Protein AF-A0A1W9XGP0-F1 (afdb_monomer_lite)

Foldseek 3Di:
DFQWKFQFDLVCVVVCQLVVLDDPPDDSVLRTQCNPQPDPPHDHPPCRVVVSCCQFQVAQVSLLVLNTDPDGDDDPPNSVVRSLNCQSPDPDPGPDDNRSRPIDTDDPDDDDQFLVRAAADEEAPVCVVPPVVVCCQCPGNVHHYHYDHDDPDDPVVCVVVSSVRVVVVCVVVVND

Secondary structure (DSSP, 8-state):
-EEEEESS-HHHHHTTTTTTTS-TT--GGGG-SSS-TTSTT---TTTHHHHHHHHHTSSHHHHHTT---S-----TT-HHHHHHHHHHH--S--SS-GGGG--EEEESS----STTT--EEEEEGGGGG-HHHHIIIIIIS--EEEEE---SS-GGGGHHHHHHHHHHHH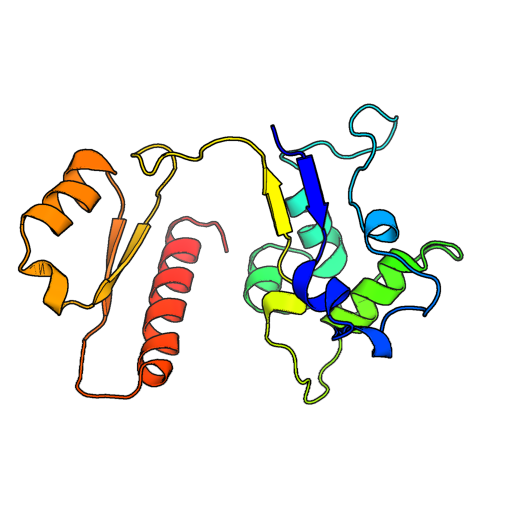HHTT--

Sequence (176 aa):
MVKRLYPFDSGAFATNLYSEYMHKNFNLDNFLVNPNPNAPGQIPFPETPAHIISSFFDNNRNYYDDNIRESVGFGSLDFEAQSYYELIKSKRQSIFDDRRSAIEIQTDEIIPLSSDTVCAVVLPQAFMDDEKIKATIVGNWNAKLLTYPSYRSEPAFFIPFIMDNVRNFLQDEGLI

Structure (mmCIF, N/CA/C/O backbone):
data_AF-A0A1W9XGP0-F1
#
_entry.id   AF-A0A1W9XGP0-F1
#
loop_
_atom_site.group_PDB
_atom_site.id
_atom_site.type_symbol
_atom_site.label_atom_id
_atom_site.label_alt_id
_atom_site.label_comp_id
_atom_site.label_asym_id
_atom_site.label_entity_id
_atom_site.label_seq_id
_atom_site.pdbx_PDB_ins_code
_atom_site.Cartn_x
_atom_site.Cartn_y
_atom_site.Cartn_z
_atom_site.occupancy
_atom_site.B_iso_or_equiv
_atom_site.auth_seq_id
_atom_site.auth_comp_id
_atom_site.auth_asym_id
_atom_site.auth_atom_id
_atom_site.pdbx_PDB_model_num
ATOM 1 N N . MET A 1 1 ? -1.915 17.367 -4.415 1.00 70.88 1 MET A N 1
ATOM 2 C CA . MET A 1 1 ? -2.011 16.470 -5.579 1.00 70.88 1 MET A CA 1
ATOM 3 C C . MET A 1 1 ? -1.053 15.303 -5.344 1.00 70.88 1 MET A C 1
ATOM 5 O O . MET A 1 1 ? -0.128 15.455 -4.547 1.00 70.88 1 MET A O 1
ATOM 9 N N . VAL A 1 2 ? -1.214 14.139 -5.984 1.00 81.88 2 VAL A N 1
ATOM 10 C CA . VAL A 1 2 ? -0.130 13.131 -5.968 1.00 81.88 2 VAL A CA 1
ATOM 11 C C . VAL A 1 2 ? 1.105 13.747 -6.629 1.00 81.88 2 VAL A C 1
ATOM 13 O O . VAL A 1 2 ? 0.996 14.345 -7.699 1.00 81.88 2 VAL A O 1
ATOM 16 N N . LYS A 1 3 ? 2.259 13.669 -5.961 1.00 87.12 3 LYS A N 1
ATOM 17 C CA . LYS A 1 3 ? 3.531 14.231 -6.441 1.00 87.12 3 LYS A CA 1
ATOM 18 C C . LYS A 1 3 ? 4.427 13.178 -7.053 1.00 87.12 3 LYS A C 1
ATOM 20 O O . LYS A 1 3 ? 5.040 13.446 -8.079 1.00 87.12 3 LYS A O 1
ATOM 25 N N . ARG A 1 4 ? 4.545 12.028 -6.389 1.00 91.69 4 ARG A N 1
ATOM 26 C CA . ARG A 1 4 ? 5.411 10.925 -6.809 1.00 91.69 4 ARG A CA 1
ATOM 27 C C . ARG A 1 4 ? 4.756 9.597 -6.481 1.00 91.69 4 ARG A C 1
ATOM 29 O O . ARG A 1 4 ? 4.035 9.496 -5.488 1.00 91.69 4 ARG A O 1
ATOM 36 N N . LEU A 1 5 ? 5.034 8.609 -7.316 1.00 94.88 5 LEU A N 1
ATOM 37 C CA . LEU A 1 5 ? 4.611 7.234 -7.127 1.00 94.88 5 LEU A CA 1
ATOM 38 C C . LEU A 1 5 ? 5.804 6.323 -7.407 1.00 94.88 5 LEU A C 1
ATOM 40 O O . LEU A 1 5 ? 6.437 6.456 -8.455 1.00 94.88 5 LEU A O 1
ATOM 44 N N . TYR A 1 6 ? 6.094 5.413 -6.484 1.00 96.12 6 TYR A N 1
ATOM 45 C CA . TYR A 1 6 ? 7.145 4.408 -6.629 1.00 96.12 6 TYR A CA 1
ATOM 46 C C . TYR A 1 6 ? 6.556 3.007 -6.454 1.00 96.12 6 TYR A C 1
ATOM 48 O O . TYR A 1 6 ? 5.595 2.841 -5.702 1.00 96.12 6 TYR A O 1
ATOM 56 N N . PRO A 1 7 ? 7.112 1.980 -7.114 1.00 95.62 7 PRO A N 1
ATOM 57 C CA . PRO A 1 7 ? 6.607 0.616 -6.989 1.00 95.62 7 PRO A CA 1
ATOM 58 C C . PRO A 1 7 ? 7.098 -0.099 -5.709 1.00 95.62 7 PRO A C 1
ATOM 60 O O . PRO A 1 7 ? 6.813 -1.279 -5.524 1.00 95.62 7 PRO A O 1
ATOM 63 N N . PHE A 1 8 ? 7.847 0.598 -4.847 1.00 95.50 8 PHE A N 1
ATOM 64 C CA . PHE A 1 8 ? 8.439 0.105 -3.598 1.00 95.50 8 PHE A CA 1
ATOM 65 C C . PHE A 1 8 ? 8.673 1.259 -2.600 1.00 95.50 8 PHE A C 1
ATOM 67 O O . PHE A 1 8 ? 8.602 2.429 -2.986 1.00 95.50 8 PHE A O 1
ATOM 74 N N . ASP A 1 9 ? 9.052 0.931 -1.356 1.00 94.50 9 ASP A N 1
ATOM 75 C CA . ASP A 1 9 ? 9.527 1.884 -0.333 1.00 94.50 9 ASP A CA 1
ATOM 76 C C . ASP A 1 9 ? 10.801 2.624 -0.793 1.00 94.50 9 ASP A C 1
ATOM 78 O O . ASP A 1 9 ? 11.919 2.091 -0.806 1.00 94.50 9 ASP A O 1
ATOM 82 N N . SER A 1 10 ? 10.635 3.890 -1.169 1.00 94.94 10 SER A N 1
ATOM 83 C CA . SER A 1 10 ? 11.705 4.756 -1.660 1.00 94.94 10 SER A CA 1
ATOM 84 C C . SER A 1 10 ? 12.767 5.061 -0.595 1.00 94.94 10 SER A C 1
ATOM 86 O O . SER A 1 10 ? 13.931 5.303 -0.934 1.00 94.94 10 SER A O 1
ATOM 88 N N . GLY A 1 11 ? 12.419 4.993 0.694 1.00 93.62 11 GLY A N 1
ATOM 89 C CA . GLY A 1 11 ? 13.356 5.155 1.805 1.00 93.62 11 GLY A CA 1
ATOM 90 C C . GLY A 1 11 ? 14.327 3.979 1.916 1.00 93.62 11 GLY A C 1
ATOM 91 O O . GLY A 1 11 ? 15.531 4.168 2.121 1.00 93.62 11 GLY A O 1
ATOM 92 N N . ALA A 1 12 ? 13.839 2.758 1.706 1.00 92.62 12 ALA A N 1
ATOM 93 C CA . ALA A 1 12 ? 14.686 1.569 1.668 1.00 92.62 12 ALA A CA 1
ATOM 94 C C . ALA A 1 12 ? 15.661 1.592 0.474 1.00 92.62 12 ALA A C 1
ATOM 96 O O . ALA A 1 12 ? 16.836 1.238 0.618 1.00 92.62 12 ALA A O 1
ATOM 97 N N . PHE A 1 13 ? 15.229 2.110 -0.680 1.00 93.94 13 PHE A N 1
ATOM 98 C CA . PHE A 1 13 ? 16.135 2.378 -1.800 1.00 93.94 13 PHE A CA 1
ATOM 99 C C . PHE A 1 13 ? 17.210 3.412 -1.431 1.00 93.94 13 PHE A C 1
ATOM 101 O O . PHE A 1 13 ? 18.399 3.161 -1.630 1.00 93.94 13 PHE A O 1
ATOM 108 N N . ALA A 1 14 ? 16.821 4.548 -0.839 1.00 92.56 14 ALA A N 1
ATOM 109 C CA . ALA A 1 14 ? 17.744 5.626 -0.466 1.00 92.56 14 ALA A CA 1
ATOM 110 C C . ALA A 1 14 ? 18.809 5.198 0.565 1.00 92.56 14 ALA A C 1
ATOM 112 O O . ALA A 1 14 ? 19.897 5.769 0.612 1.00 92.56 14 ALA A O 1
ATOM 113 N N . THR A 1 15 ? 18.515 4.175 1.370 1.00 91.75 15 THR A N 1
ATOM 114 C CA . THR A 1 15 ? 19.445 3.569 2.341 1.00 91.75 15 THR A CA 1
ATOM 115 C C . THR A 1 15 ? 20.238 2.387 1.771 1.00 91.75 15 THR A C 1
ATOM 117 O O . THR A 1 15 ? 20.967 1.719 2.503 1.00 91.75 15 THR A O 1
ATOM 120 N N . ASN A 1 16 ? 20.150 2.155 0.455 1.00 91.06 16 ASN A N 1
ATOM 121 C CA . ASN A 1 16 ? 20.874 1.124 -0.291 1.00 91.06 16 ASN A CA 1
ATOM 122 C C . ASN A 1 16 ? 20.480 -0.330 0.062 1.00 91.06 16 ASN A C 1
ATOM 124 O O . ASN A 1 16 ? 21.212 -1.266 -0.280 1.00 91.06 16 ASN A O 1
ATOM 128 N N . LEU A 1 17 ? 19.319 -0.543 0.702 1.00 91.19 17 LEU A N 1
ATOM 129 C CA . LEU A 1 17 ? 18.832 -1.876 1.097 1.00 91.19 17 LEU A CA 1
ATOM 130 C C . LEU A 1 17 ? 18.491 -2.774 -0.103 1.00 91.19 17 LEU A C 1
ATOM 132 O O . LEU A 1 17 ? 18.538 -3.996 0.016 1.00 91.19 17 LEU A O 1
ATOM 136 N N . TYR A 1 18 ? 18.191 -2.186 -1.264 1.00 92.69 18 TYR A N 1
ATOM 137 C CA . TYR A 1 18 ? 17.839 -2.912 -2.493 1.00 92.69 18 TYR A CA 1
ATOM 138 C C . TYR A 1 18 ? 19.002 -3.072 -3.481 1.00 92.69 18 TYR A C 1
ATOM 140 O O . TYR A 1 18 ? 18.804 -3.524 -4.606 1.00 92.69 18 TYR A O 1
ATOM 148 N N . SER A 1 19 ? 20.226 -2.725 -3.078 1.00 91.62 19 SER A N 1
ATOM 149 C CA . SER A 1 19 ? 21.399 -2.670 -3.966 1.00 91.62 19 SER A CA 1
ATOM 150 C C . SER A 1 19 ? 21.764 -3.981 -4.662 1.00 91.62 19 SER A C 1
ATOM 152 O O . SER A 1 19 ? 22.369 -3.945 -5.728 1.00 91.62 19 SER A O 1
ATOM 154 N N . GLU A 1 20 ? 21.378 -5.133 -4.111 1.00 92.00 20 GLU A N 1
ATOM 155 C CA . GLU A 1 20 ? 21.593 -6.430 -4.769 1.00 92.00 20 GLU A CA 1
ATOM 156 C C . GLU A 1 20 ? 20.738 -6.621 -6.033 1.00 92.00 20 GLU A C 1
ATOM 158 O O . GLU A 1 20 ? 21.113 -7.401 -6.906 1.00 92.00 20 GLU A O 1
ATOM 163 N N . TYR A 1 21 ? 19.609 -5.915 -6.139 1.00 93.12 21 TYR A N 1
ATOM 164 C CA . TYR A 1 21 ? 18.634 -6.053 -7.232 1.00 93.12 21 TYR A CA 1
ATOM 165 C C . TYR A 1 21 ? 18.653 -4.859 -8.192 1.00 93.12 21 TYR A C 1
ATOM 167 O O . TYR A 1 21 ? 18.098 -4.917 -9.290 1.00 93.12 21 TYR A O 1
ATOM 175 N N . MET A 1 22 ? 19.310 -3.773 -7.788 1.00 92.44 22 MET A N 1
ATOM 176 C CA . MET A 1 22 ? 19.335 -2.506 -8.507 1.00 92.44 22 MET A CA 1
ATOM 177 C C . MET A 1 22 ? 20.714 -2.273 -9.115 1.00 92.44 22 MET A C 1
ATOM 179 O O . MET A 1 22 ? 21.742 -2.418 -8.454 1.00 92.44 22 MET A O 1
ATOM 183 N N . HIS A 1 23 ? 20.761 -1.861 -10.381 1.00 91.81 23 HIS A N 1
ATOM 184 C CA . HIS A 1 23 ? 22.027 -1.467 -10.982 1.00 91.81 23 HIS A CA 1
ATOM 185 C C . HIS A 1 23 ? 22.584 -0.219 -10.276 1.00 91.81 23 HIS A C 1
ATOM 187 O O . HIS A 1 23 ? 21.871 0.753 -10.055 1.00 91.81 23 HIS A O 1
ATOM 193 N N . LYS A 1 24 ? 23.890 -0.200 -9.992 1.00 90.69 24 LYS A N 1
ATOM 194 C CA . LYS A 1 24 ? 24.578 0.884 -9.256 1.00 90.69 24 LYS A CA 1
ATOM 195 C C . LYS A 1 24 ? 24.453 2.294 -9.859 1.00 90.69 24 LYS A C 1
ATOM 197 O O . LYS A 1 24 ? 24.776 3.268 -9.193 1.00 90.69 24 LYS A O 1
ATOM 202 N N . ASN A 1 25 ? 24.073 2.390 -11.135 1.00 92.94 25 ASN A N 1
ATOM 203 C CA . ASN A 1 25 ? 23.875 3.670 -11.823 1.00 92.94 25 ASN A CA 1
ATOM 204 C C . ASN A 1 25 ? 22.422 4.159 -11.751 1.00 92.94 25 ASN A C 1
ATOM 206 O O . ASN A 1 25 ? 22.149 5.261 -12.223 1.00 92.94 25 ASN A O 1
ATOM 210 N N . PHE A 1 26 ? 21.501 3.354 -11.218 1.00 95.12 26 PHE A N 1
ATOM 211 C CA . PHE A 1 26 ? 20.142 3.810 -10.986 1.00 95.12 26 PHE A CA 1
ATOM 212 C C . PHE A 1 26 ? 20.103 4.787 -9.819 1.00 95.12 26 PHE A C 1
ATOM 214 O O . PHE A 1 26 ? 20.787 4.629 -8.809 1.00 95.12 26 PHE A O 1
ATOM 221 N N . ASN A 1 27 ? 19.263 5.794 -9.976 1.00 95.25 27 ASN A N 1
ATOM 222 C CA . ASN A 1 27 ? 18.808 6.672 -8.919 1.00 95.25 27 ASN A CA 1
ATOM 223 C C . ASN A 1 27 ? 17.300 6.464 -8.717 1.00 95.25 27 ASN A C 1
ATOM 225 O O . ASN A 1 27 ? 16.655 5.717 -9.449 1.00 95.25 27 ASN A O 1
ATOM 229 N N . LEU A 1 28 ? 16.738 7.111 -7.700 1.00 93.94 28 LEU A N 1
ATOM 230 C CA . LEU A 1 28 ? 15.334 6.924 -7.351 1.00 93.94 28 LEU A CA 1
ATOM 231 C C . LEU A 1 28 ? 14.382 7.386 -8.472 1.00 93.94 28 LEU A C 1
ATOM 233 O O . LEU A 1 28 ? 13.373 6.730 -8.712 1.00 93.94 28 LEU A O 1
ATOM 237 N N . ASP A 1 29 ? 14.727 8.453 -9.202 1.00 94.31 29 ASP A N 1
ATOM 238 C CA . ASP A 1 29 ? 13.890 8.989 -10.283 1.00 94.31 29 ASP A CA 1
ATOM 239 C C . ASP A 1 29 ? 13.766 8.014 -11.464 1.00 94.31 29 ASP A C 1
ATOM 241 O O . ASP A 1 29 ? 12.781 8.077 -12.199 1.00 94.31 29 ASP A O 1
ATOM 245 N N . ASN A 1 30 ? 14.703 7.067 -11.622 1.00 94.19 30 ASN A N 1
ATOM 246 C CA . ASN A 1 30 ? 14.566 5.977 -12.594 1.00 94.19 30 ASN A CA 1
ATOM 247 C C . ASN A 1 30 ? 13.321 5.111 -12.327 1.00 94.19 30 ASN A C 1
ATOM 249 O O . ASN A 1 30 ? 12.751 4.558 -13.260 1.00 94.19 30 ASN A O 1
ATOM 253 N N . PHE A 1 31 ? 12.873 5.024 -11.073 1.00 94.81 31 PHE A N 1
ATOM 254 C CA . PHE A 1 31 ? 11.706 4.237 -10.665 1.00 94.81 31 PHE A CA 1
ATOM 255 C C . PHE A 1 31 ? 10.444 5.078 -10.469 1.00 94.81 31 PHE A C 1
ATOM 257 O O . PHE A 1 31 ? 9.427 4.555 -10.009 1.00 94.81 31 PHE A O 1
ATOM 264 N N . LEU A 1 32 ? 10.490 6.374 -10.794 1.00 93.69 32 LEU A N 1
ATOM 265 C CA . LEU A 1 32 ? 9.319 7.232 -10.717 1.00 93.69 32 LEU A CA 1
ATOM 266 C C . LEU A 1 32 ? 8.287 6.765 -11.746 1.00 93.69 32 LEU A C 1
ATOM 268 O O . LEU A 1 32 ? 8.512 6.826 -12.956 1.00 93.69 32 LEU A O 1
ATOM 272 N N . VAL A 1 33 ? 7.138 6.309 -11.263 1.00 91.19 33 VAL A N 1
ATOM 273 C CA . VAL A 1 33 ? 6.068 5.828 -12.130 1.00 91.19 33 VAL A CA 1
ATOM 274 C C . VAL A 1 33 ? 5.257 7.014 -12.625 1.00 91.19 33 VAL A C 1
ATOM 276 O O . VAL A 1 33 ? 4.815 7.856 -11.844 1.00 91.19 33 VAL A O 1
ATOM 279 N N . ASN A 1 34 ? 5.035 7.048 -13.938 1.00 84.50 34 ASN A N 1
ATOM 280 C CA . ASN A 1 34 ? 4.305 8.108 -14.622 1.00 84.50 34 ASN A CA 1
ATOM 281 C C . ASN A 1 34 ? 4.834 9.530 -14.297 1.00 84.50 34 ASN A C 1
ATOM 283 O O . ASN A 1 34 ? 4.095 10.383 -13.798 1.00 84.50 34 ASN A O 1
ATOM 287 N N . PRO A 1 35 ? 6.117 9.825 -14.593 1.00 79.88 35 PRO A N 1
ATOM 288 C CA . PRO A 1 35 ? 6.735 11.117 -14.280 1.00 79.88 35 PRO A CA 1
ATOM 289 C C . PRO A 1 35 ? 6.132 12.282 -15.084 1.00 79.88 35 PRO A C 1
ATOM 291 O O . PRO A 1 35 ? 6.323 13.447 -14.738 1.00 79.88 35 PRO A O 1
ATOM 294 N N . ASN A 1 36 ? 5.407 11.979 -16.166 1.00 80.50 36 ASN A N 1
ATOM 295 C CA . ASN A 1 36 ? 4.681 12.950 -16.972 1.00 80.50 36 ASN A CA 1
ATOM 296 C C . ASN A 1 36 ? 3.259 12.432 -17.260 1.00 80.50 36 ASN A C 1
ATOM 298 O O . ASN A 1 36 ? 3.033 11.872 -18.334 1.00 80.50 36 ASN A O 1
ATOM 302 N N . PRO A 1 37 ? 2.290 12.657 -16.353 1.00 75.00 37 PRO A N 1
ATOM 303 C CA . PRO A 1 37 ? 0.929 12.126 -16.475 1.00 75.00 37 PRO A CA 1
ATOM 304 C C . PRO A 1 37 ? 0.165 12.599 -17.712 1.00 75.00 37 PRO A C 1
ATOM 306 O O . PRO A 1 37 ? -0.835 11.987 -18.073 1.00 75.00 37 PRO A O 1
ATOM 309 N N . ASN A 1 38 ? 0.640 13.652 -18.380 1.00 78.56 38 ASN A N 1
ATOM 310 C CA . ASN A 1 38 ? 0.034 14.177 -19.601 1.00 78.56 38 ASN A CA 1
ATOM 311 C C . ASN A 1 38 ? 0.683 13.627 -20.884 1.00 78.56 38 ASN A C 1
ATOM 313 O O . ASN A 1 38 ? 0.242 13.970 -21.982 1.00 78.56 38 ASN A O 1
ATOM 317 N N . ALA A 1 39 ? 1.747 12.823 -20.784 1.00 82.00 39 ALA A N 1
ATOM 318 C CA . ALA A 1 39 ? 2.377 12.226 -21.956 1.00 82.00 39 ALA A CA 1
ATOM 319 C C . ALA A 1 39 ? 1.469 11.142 -22.577 1.00 82.00 39 ALA A C 1
ATOM 321 O O . ALA A 1 39 ? 0.846 10.367 -21.847 1.00 82.00 39 ALA A O 1
ATOM 322 N N . PRO A 1 40 ? 1.402 11.039 -23.919 1.00 82.19 40 PRO A N 1
ATOM 323 C CA . PRO A 1 40 ? 0.629 9.993 -24.582 1.00 82.19 40 PRO A CA 1
ATOM 324 C C . PRO A 1 40 ? 1.046 8.589 -24.130 1.00 82.19 40 PRO A C 1
ATOM 326 O O . PRO A 1 40 ? 2.236 8.288 -24.047 1.00 82.19 40 PRO A O 1
ATOM 329 N N . GLY A 1 41 ? 0.062 7.724 -23.875 1.00 79.88 41 GLY A N 1
ATOM 330 C CA . GLY A 1 41 ? 0.293 6.330 -23.481 1.00 79.88 41 GLY A CA 1
ATOM 331 C C . GLY A 1 41 ? 0.606 6.112 -21.997 1.00 79.88 41 GLY A C 1
ATOM 332 O O . GLY A 1 41 ? 0.842 4.974 -21.607 1.00 79.88 41 GLY A O 1
ATOM 333 N N . GLN A 1 42 ? 0.590 7.160 -21.168 1.00 83.06 42 GLN A N 1
ATOM 334 C CA . GLN A 1 42 ? 0.695 7.022 -19.715 1.00 83.06 42 GLN A CA 1
ATOM 335 C C . GLN A 1 42 ? -0.661 6.694 -19.081 1.00 83.06 42 GLN A C 1
ATOM 337 O O . GLN A 1 42 ? -1.705 7.152 -19.545 1.00 83.06 42 GLN A O 1
ATOM 342 N N . ILE A 1 43 ? -0.635 5.925 -17.990 1.00 85.31 43 ILE A N 1
ATOM 343 C CA . ILE A 1 43 ? -1.818 5.633 -17.173 1.00 85.31 43 ILE A CA 1
ATOM 344 C C . ILE A 1 43 ? -1.829 6.622 -16.005 1.00 85.31 43 ILE A C 1
ATOM 346 O O . ILE A 1 43 ? -0.953 6.524 -15.135 1.00 85.31 43 ILE A O 1
ATOM 350 N N . PRO A 1 44 ? -2.757 7.596 -15.982 1.00 86.25 44 PRO A N 1
ATOM 351 C CA . PRO A 1 44 ? -2.808 8.605 -14.934 1.00 86.25 44 PRO A CA 1
ATOM 352 C C . PRO A 1 44 ? -3.220 8.004 -13.585 1.00 86.25 44 PRO A C 1
ATOM 354 O O . PRO A 1 44 ? -3.666 6.863 -13.483 1.00 86.25 44 PRO A O 1
ATOM 357 N N . PHE A 1 45 ? -3.034 8.793 -12.531 1.00 85.94 45 PHE A N 1
ATOM 358 C CA . PHE A 1 45 ? -3.644 8.523 -11.234 1.00 85.94 45 PHE A CA 1
ATOM 359 C C . PHE A 1 45 ? -5.151 8.838 -11.318 1.00 85.94 45 PHE A C 1
ATOM 361 O O . PHE A 1 45 ? -5.483 9.884 -11.889 1.00 85.94 45 PHE A O 1
ATOM 368 N N . PRO A 1 46 ? -6.050 8.035 -10.714 1.00 89.75 46 PRO A N 1
ATOM 369 C CA . PRO A 1 46 ? -5.816 6.964 -9.732 1.00 89.75 46 PRO A CA 1
ATOM 370 C C . PRO A 1 46 ? -5.582 5.549 -10.290 1.00 89.75 46 PRO A C 1
ATOM 372 O O . PRO A 1 46 ? -5.458 4.614 -9.505 1.00 89.75 46 PRO A O 1
ATOM 375 N N . GLU A 1 47 ? -5.500 5.349 -11.603 1.00 91.62 47 GLU A N 1
ATOM 376 C CA . GLU A 1 47 ? -5.410 4.012 -12.206 1.00 91.62 47 GLU A CA 1
ATOM 377 C C . GLU A 1 47 ? -3.994 3.404 -12.154 1.00 91.62 47 GLU A C 1
ATOM 379 O O . GLU A 1 47 ? -3.834 2.183 -12.225 1.00 91.62 47 GLU A O 1
ATOM 384 N N . THR A 1 48 ? -2.952 4.230 -11.999 1.00 92.31 48 THR A N 1
ATOM 385 C CA . THR A 1 48 ? -1.546 3.787 -12.010 1.00 92.31 48 THR A CA 1
ATOM 386 C C . THR A 1 48 ? -1.223 2.662 -11.006 1.00 92.31 48 THR A C 1
ATOM 388 O O . THR A 1 48 ? -0.612 1.678 -11.432 1.00 92.31 48 THR A O 1
ATOM 391 N N . PRO A 1 49 ? -1.620 2.718 -9.712 1.00 94.62 49 PRO A N 1
ATOM 392 C CA . PRO A 1 49 ? -1.367 1.621 -8.772 1.00 94.62 49 PRO A CA 1
ATOM 393 C C . PRO A 1 49 ? -1.989 0.293 -9.221 1.00 94.62 49 PRO A C 1
ATOM 395 O O . PRO A 1 49 ? -1.327 -0.744 -9.188 1.00 94.62 49 PRO A O 1
ATOM 398 N N . ALA A 1 50 ? -3.235 0.322 -9.707 1.00 94.75 50 ALA A N 1
ATOM 399 C CA . ALA A 1 50 ? -3.919 -0.872 -10.200 1.00 94.75 50 ALA A CA 1
ATOM 400 C C . ALA A 1 50 ? -3.200 -1.471 -11.419 1.00 94.75 50 ALA A C 1
ATOM 402 O O . ALA A 1 50 ? -3.114 -2.691 -11.559 1.00 94.75 50 ALA A O 1
ATOM 403 N N . HIS A 1 51 ? -2.613 -0.626 -12.271 1.00 93.88 51 HIS A N 1
ATOM 404 C CA . HIS A 1 51 ? -1.809 -1.098 -13.392 1.00 93.88 51 HIS A CA 1
ATOM 405 C C . HIS A 1 51 ? -0.543 -1.841 -12.945 1.00 93.88 51 HIS A C 1
ATOM 407 O O . HIS A 1 51 ? -0.257 -2.915 -13.479 1.00 93.88 51 HIS A O 1
ATOM 413 N N . ILE A 1 52 ? 0.174 -1.331 -11.935 1.00 95.31 52 ILE A N 1
ATOM 414 C CA . ILE A 1 52 ? 1.333 -2.021 -11.340 1.00 95.31 52 ILE A CA 1
ATOM 415 C C . ILE A 1 52 ? 0.892 -3.385 -10.796 1.00 95.31 52 ILE A C 1
ATOM 417 O O . ILE A 1 52 ? 1.474 -4.409 -11.159 1.00 95.31 52 ILE A O 1
ATOM 421 N N . ILE A 1 53 ? -0.190 -3.412 -10.010 1.00 96.81 53 ILE A N 1
ATOM 422 C CA . ILE A 1 53 ? -0.760 -4.646 -9.451 1.00 96.81 53 ILE A CA 1
ATOM 423 C C . ILE A 1 53 ? -1.057 -5.656 -10.565 1.00 96.81 53 ILE A C 1
ATOM 425 O O . ILE A 1 53 ? -0.560 -6.780 -10.535 1.00 96.81 53 ILE A O 1
ATOM 429 N N . SER A 1 54 ? -1.790 -5.253 -11.604 1.00 95.62 54 SER A N 1
ATOM 430 C CA . SER A 1 54 ? -2.139 -6.146 -12.718 1.00 95.62 54 SER A CA 1
ATOM 431 C C . SER A 1 54 ? -0.927 -6.636 -13.527 1.00 95.62 54 SER A C 1
ATOM 433 O O . SER A 1 54 ? -0.962 -7.723 -14.111 1.00 95.62 54 SER A O 1
ATOM 435 N N . SER A 1 55 ? 0.162 -5.863 -13.554 1.00 94.81 55 SER A N 1
ATOM 436 C CA . SER A 1 55 ? 1.371 -6.186 -14.318 1.00 94.81 55 SER A CA 1
ATOM 437 C C . SER A 1 55 ? 2.240 -7.223 -13.608 1.00 94.81 55 SER A C 1
ATOM 439 O O . SER A 1 55 ? 2.698 -8.175 -14.246 1.00 94.81 55 SER A O 1
ATOM 441 N N . PHE A 1 56 ? 2.427 -7.067 -12.295 1.00 96.75 56 PHE A N 1
ATOM 442 C CA . PHE A 1 56 ? 3.361 -7.882 -11.510 1.00 96.75 56 PHE A CA 1
ATOM 443 C C . PHE A 1 56 ? 2.685 -8.948 -10.642 1.00 96.75 56 PHE A C 1
ATOM 445 O O . PHE A 1 56 ? 3.312 -9.962 -10.351 1.00 96.75 56 PHE A O 1
ATOM 452 N N . PHE A 1 57 ? 1.418 -8.764 -10.270 1.00 97.00 57 PHE A N 1
ATOM 453 C CA . PHE A 1 57 ? 0.690 -9.640 -9.343 1.00 97.00 57 PHE A CA 1
ATOM 454 C C . PHE A 1 57 ? -0.600 -10.213 -9.935 1.00 97.00 57 PHE A C 1
ATOM 456 O O . PHE A 1 57 ? -1.182 -11.111 -9.346 1.00 97.00 57 PHE A O 1
ATOM 463 N N . ASP A 1 58 ? -1.041 -9.756 -11.112 1.00 96.44 58 ASP A N 1
ATOM 464 C CA . ASP A 1 58 ? -2.303 -10.133 -11.775 1.00 96.44 58 ASP A CA 1
ATOM 465 C C . ASP A 1 58 ? -3.558 -9.481 -11.172 1.00 96.44 58 ASP A C 1
ATOM 467 O O . ASP A 1 58 ? -4.359 -8.903 -11.903 1.00 96.44 58 ASP A O 1
ATOM 471 N N . ASN A 1 59 ? -3.719 -9.512 -9.849 1.00 96.44 59 ASN A N 1
ATOM 472 C CA . ASN A 1 59 ? -4.891 -8.965 -9.164 1.00 96.44 59 ASN A CA 1
ATOM 473 C C . ASN A 1 59 ? -4.572 -8.523 -7.722 1.00 96.44 59 ASN A C 1
ATOM 475 O O . ASN A 1 59 ? -3.498 -8.810 -7.189 1.00 96.44 59 ASN A O 1
ATOM 479 N N . ASN A 1 60 ? -5.523 -7.833 -7.082 1.00 97.12 60 ASN A N 1
ATOM 480 C CA . ASN A 1 60 ? -5.366 -7.305 -5.722 1.00 97.12 60 ASN A CA 1
ATOM 481 C C . ASN A 1 60 ? -5.110 -8.398 -4.680 1.00 97.12 60 ASN A C 1
ATOM 483 O O . ASN A 1 60 ? -4.320 -8.183 -3.764 1.00 97.12 60 ASN A O 1
ATOM 487 N N . ARG A 1 61 ? -5.748 -9.568 -4.821 1.00 97.06 61 ARG A N 1
ATOM 488 C CA . ARG A 1 61 ? -5.572 -10.684 -3.886 1.00 97.06 61 ARG A CA 1
ATOM 489 C C . ARG A 1 61 ? -4.133 -11.178 -3.890 1.00 97.06 61 ARG A C 1
ATOM 491 O O . ARG A 1 61 ? -3.519 -11.328 -2.840 1.00 97.06 61 ARG A O 1
ATOM 498 N N . ASN A 1 62 ? -3.584 -11.368 -5.079 1.00 96.75 62 ASN A N 1
ATOM 499 C CA . ASN A 1 62 ? -2.201 -11.771 -5.250 1.00 96.75 62 ASN A CA 1
ATOM 500 C C . ASN A 1 62 ? -1.217 -10.699 -4.777 1.00 96.75 62 ASN A C 1
ATOM 502 O O . ASN A 1 62 ? -0.205 -11.043 -4.180 1.00 96.75 62 ASN A O 1
ATOM 506 N N . TYR A 1 63 ? -1.516 -9.417 -4.996 1.00 96.12 63 TYR A N 1
ATOM 507 C CA . TYR A 1 63 ? -0.707 -8.326 -4.453 1.00 96.12 63 TYR A CA 1
ATOM 508 C C . TYR A 1 63 ? -0.692 -8.335 -2.922 1.00 96.12 63 TYR A C 1
ATOM 510 O O . TYR A 1 63 ? 0.373 -8.267 -2.319 1.00 96.12 63 TYR A O 1
ATOM 518 N N . TYR A 1 64 ? -1.859 -8.499 -2.296 1.00 94.75 64 TYR A N 1
ATOM 519 C CA . TYR A 1 64 ? -1.982 -8.579 -0.843 1.00 94.75 64 TYR A CA 1
ATOM 520 C C . TYR A 1 64 ? -1.235 -9.784 -0.247 1.00 94.75 64 TYR A C 1
ATOM 522 O O . TYR A 1 64 ? -0.649 -9.683 0.827 1.00 94.75 64 TYR A O 1
ATOM 530 N N . ASP A 1 65 ? -1.243 -10.921 -0.946 1.00 93.12 65 ASP A N 1
ATOM 531 C CA . ASP A 1 65 ? -0.592 -12.161 -0.513 1.00 93.12 65 ASP A CA 1
ATOM 532 C C . ASP A 1 65 ? 0.897 -12.266 -0.934 1.00 93.12 65 ASP A C 1
ATOM 534 O O . ASP A 1 65 ? 1.505 -13.315 -0.727 1.00 93.12 65 ASP A O 1
ATOM 538 N N . ASP A 1 66 ? 1.484 -11.218 -1.533 1.00 92.12 66 ASP A N 1
ATOM 539 C CA . ASP A 1 66 ? 2.835 -11.208 -2.146 1.00 92.12 66 ASP A CA 1
ATOM 540 C C . ASP A 1 66 ? 3.043 -12.347 -3.180 1.00 92.12 66 ASP A C 1
ATOM 542 O O . ASP A 1 66 ? 4.145 -12.857 -3.402 1.00 92.12 66 ASP A O 1
ATOM 546 N N . ASN A 1 67 ? 1.960 -12.762 -3.848 1.00 94.69 67 ASN A N 1
ATOM 547 C CA . ASN A 1 67 ? 1.946 -13.780 -4.898 1.00 94.69 67 ASN A CA 1
ATOM 548 C C . ASN A 1 67 ? 2.269 -13.153 -6.259 1.00 94.69 67 ASN A C 1
ATOM 550 O O . ASN A 1 67 ? 1.396 -12.782 -7.043 1.00 94.69 67 ASN A O 1
ATOM 554 N N . ILE A 1 68 ? 3.559 -13.045 -6.543 1.00 95.31 68 ILE A N 1
ATOM 555 C CA . ILE A 1 68 ? 4.074 -12.423 -7.766 1.00 95.31 68 ILE A CA 1
ATOM 556 C C . ILE A 1 68 ? 3.855 -13.342 -8.973 1.00 95.31 68 ILE A C 1
ATOM 558 O O . ILE A 1 68 ? 4.053 -14.558 -8.902 1.00 95.31 68 ILE A O 1
ATOM 562 N N . ARG A 1 69 ? 3.497 -12.754 -10.118 1.00 95.12 69 ARG A N 1
ATOM 563 C CA . ARG A 1 69 ? 3.361 -13.459 -11.396 1.00 95.12 69 ARG A CA 1
ATOM 564 C C . ARG A 1 69 ? 4.683 -14.143 -11.760 1.00 95.12 69 ARG A C 1
ATOM 566 O O . ARG A 1 69 ? 5.734 -13.516 -11.761 1.00 95.12 69 ARG A O 1
ATOM 573 N N . GLU A 1 70 ? 4.638 -15.425 -12.128 1.00 89.19 70 GLU A N 1
ATOM 574 C CA . GLU A 1 70 ? 5.854 -16.229 -12.353 1.00 89.19 70 GLU A CA 1
ATOM 575 C C . GLU A 1 70 ? 6.731 -15.746 -13.517 1.00 89.19 70 GLU A C 1
ATOM 577 O O . GLU A 1 70 ? 7.957 -15.932 -13.503 1.00 89.19 70 GLU A O 1
ATOM 582 N N . SER A 1 71 ? 6.101 -15.142 -14.527 1.00 86.75 71 SER A N 1
ATOM 583 C CA . SER A 1 71 ? 6.766 -14.578 -15.695 1.00 86.75 71 SER A CA 1
ATOM 584 C C . SER A 1 71 ? 6.120 -13.258 -16.102 1.00 86.75 71 SER A C 1
ATOM 586 O O . SER A 1 71 ? 4.902 -13.152 -16.238 1.00 86.75 71 SER A O 1
ATOM 588 N N . VAL A 1 72 ? 6.965 -12.253 -16.299 1.00 89.94 72 VAL A N 1
ATOM 589 C CA . VAL A 1 72 ? 6.607 -10.953 -16.858 1.00 89.94 72 VAL A CA 1
ATOM 590 C C . VAL A 1 72 ? 7.524 -10.747 -18.059 1.00 89.94 72 VAL A C 1
ATOM 592 O O . VAL A 1 72 ? 8.726 -11.002 -17.976 1.00 89.94 72 VAL A O 1
ATOM 595 N N . GLY A 1 73 ? 6.948 -10.375 -19.200 1.00 89.19 73 GLY A N 1
ATOM 596 C CA . GLY A 1 73 ? 7.721 -10.048 -20.392 1.00 89.19 73 GLY A CA 1
ATOM 597 C C . GLY A 1 73 ? 8.236 -8.619 -20.289 1.00 89.19 73 GLY A C 1
ATOM 598 O O . GLY A 1 73 ? 7.431 -7.697 -20.211 1.00 89.19 73 GLY A O 1
ATOM 599 N N . PHE A 1 74 ? 9.555 -8.448 -20.308 1.00 91.50 74 PHE A N 1
ATOM 600 C CA . PHE A 1 74 ? 10.206 -7.139 -20.341 1.00 91.50 74 PHE A CA 1
ATOM 601 C C . PHE A 1 74 ? 10.770 -6.884 -21.737 1.00 91.50 74 PHE A C 1
ATOM 603 O O . PHE A 1 74 ? 11.332 -7.790 -22.361 1.00 91.50 74 PHE A O 1
ATOM 610 N N . GLY A 1 75 ? 10.632 -5.659 -22.237 1.00 90.50 75 GLY A N 1
ATOM 611 C CA . GLY A 1 75 ? 11.385 -5.208 -23.397 1.00 90.50 75 GLY A CA 1
ATOM 612 C C . GLY A 1 75 ? 12.879 -5.132 -23.080 1.00 90.50 75 GLY A C 1
ATOM 613 O O . GLY A 1 75 ? 13.287 -4.992 -21.929 1.00 90.50 75 GLY A O 1
ATOM 614 N N . SER A 1 76 ? 13.725 -5.173 -24.111 1.00 88.81 76 SER A N 1
ATOM 615 C CA . SER A 1 76 ? 15.191 -5.165 -23.955 1.00 88.81 76 SER A CA 1
ATOM 616 C C . SER A 1 76 ? 15.766 -3.915 -23.273 1.00 88.81 76 SER A C 1
ATOM 618 O O . SER A 1 76 ? 16.961 -3.886 -22.993 1.00 88.81 76 SER A O 1
ATOM 620 N N . LEU A 1 77 ? 14.954 -2.874 -23.079 1.00 91.00 77 LEU A N 1
ATOM 621 C CA . LEU A 1 77 ? 15.340 -1.609 -22.455 1.00 91.00 77 LEU A CA 1
ATOM 622 C C . LEU A 1 77 ? 14.604 -1.349 -21.132 1.00 91.00 77 LEU A C 1
ATOM 624 O O . LEU A 1 77 ? 14.856 -0.322 -20.512 1.00 91.00 77 LEU A O 1
ATOM 628 N N . ASP A 1 78 ? 13.742 -2.266 -20.679 1.00 91.69 78 ASP A N 1
ATOM 629 C CA . ASP A 1 78 ? 12.930 -2.101 -19.465 1.00 91.69 78 ASP A CA 1
ATOM 630 C C . ASP A 1 78 ? 13.712 -2.537 -18.212 1.00 91.69 78 ASP A C 1
ATOM 632 O O . ASP A 1 78 ? 13.251 -3.351 -17.405 1.00 91.69 78 ASP A O 1
ATOM 636 N N . PHE A 1 79 ? 14.938 -2.028 -18.064 1.00 94.31 79 PHE A N 1
ATOM 637 C CA . PHE A 1 79 ? 15.867 -2.469 -17.022 1.00 94.31 79 PHE A CA 1
ATOM 638 C C . PHE A 1 79 ? 15.332 -2.192 -15.614 1.00 94.31 79 PHE A C 1
ATOM 640 O O . PHE A 1 79 ? 15.489 -3.021 -14.722 1.00 94.31 79 PHE A O 1
ATOM 647 N N . GLU A 1 80 ? 14.674 -1.054 -15.411 1.00 94.81 80 GLU A N 1
ATOM 648 C CA . GLU A 1 80 ? 14.075 -0.666 -14.137 1.00 94.81 80 GLU A CA 1
ATOM 649 C C . GLU A 1 80 ? 12.927 -1.605 -13.747 1.00 94.81 80 GLU A C 1
ATOM 651 O O . GLU A 1 80 ? 12.875 -2.092 -12.616 1.00 94.81 80 GLU A O 1
ATOM 656 N N . ALA A 1 81 ? 12.040 -1.930 -14.692 1.00 94.19 81 ALA A N 1
ATOM 657 C CA . ALA A 1 81 ? 10.940 -2.862 -14.453 1.00 94.19 81 ALA A CA 1
ATOM 658 C C . ALA A 1 81 ? 11.459 -4.274 -14.138 1.00 94.19 81 ALA A C 1
ATOM 660 O O . ALA A 1 81 ? 10.950 -4.933 -13.229 1.00 94.19 81 ALA A O 1
ATOM 661 N N . GLN A 1 82 ? 12.510 -4.713 -14.839 1.00 95.62 82 GLN A N 1
ATOM 662 C CA . GLN A 1 82 ? 13.171 -5.985 -14.564 1.00 95.62 82 GLN A CA 1
ATOM 663 C C . GLN A 1 82 ? 13.833 -5.994 -13.176 1.00 95.62 82 GLN A C 1
ATOM 665 O O . GLN A 1 82 ? 13.647 -6.944 -12.420 1.00 95.62 82 GLN A O 1
ATOM 670 N N . SER A 1 83 ? 14.562 -4.940 -12.803 1.00 95.31 83 SER A N 1
ATOM 671 C CA . SER A 1 83 ? 15.181 -4.817 -11.476 1.00 95.31 83 SER A CA 1
ATOM 672 C C . SER A 1 83 ? 14.153 -4.828 -10.346 1.00 95.31 83 SER A C 1
ATOM 674 O O . SER A 1 83 ? 14.353 -5.505 -9.337 1.00 95.31 83 SER A O 1
ATOM 676 N N . TYR A 1 84 ? 13.029 -4.129 -10.521 1.00 95.81 84 TYR A N 1
ATOM 677 C CA . TYR A 1 84 ? 11.921 -4.188 -9.571 1.00 95.81 84 TYR A CA 1
ATOM 678 C C . TYR A 1 84 ? 11.351 -5.605 -9.449 1.00 95.81 84 TYR A C 1
ATOM 680 O O . TYR A 1 84 ? 11.156 -6.097 -8.339 1.00 95.81 84 TYR A O 1
ATOM 688 N N . TYR A 1 85 ? 11.139 -6.290 -10.573 1.00 96.06 85 TYR A N 1
ATOM 689 C CA . TYR A 1 85 ? 10.641 -7.661 -10.576 1.00 96.06 85 TYR A CA 1
ATOM 690 C C . TYR A 1 85 ? 11.569 -8.636 -9.840 1.00 96.06 85 TYR A C 1
ATOM 692 O O . TYR A 1 85 ? 11.102 -9.446 -9.040 1.00 96.06 85 TYR A O 1
ATOM 700 N N . GLU A 1 86 ? 12.883 -8.534 -10.053 1.00 94.06 86 GLU A N 1
ATOM 701 C CA . GLU A 1 86 ? 13.868 -9.341 -9.324 1.00 94.06 86 GLU A CA 1
ATOM 702 C C . GLU A 1 86 ? 13.867 -9.032 -7.816 1.00 94.06 86 GLU A C 1
ATOM 704 O O . GLU A 1 86 ? 13.974 -9.956 -7.004 1.00 94.06 86 GLU A O 1
ATOM 709 N N . LEU A 1 87 ? 13.689 -7.760 -7.428 1.00 94.00 87 LEU A N 1
ATOM 710 C CA . LEU A 1 87 ? 13.560 -7.352 -6.025 1.00 94.00 87 LEU A CA 1
ATOM 711 C C . LEU A 1 87 ? 12.364 -8.035 -5.353 1.00 94.00 87 LEU A C 1
ATOM 713 O O . LEU A 1 87 ? 12.533 -8.681 -4.316 1.00 94.00 87 LEU A O 1
ATOM 717 N N . ILE A 1 88 ? 11.166 -7.904 -5.930 1.00 94.00 88 ILE A N 1
ATOM 718 C CA . ILE A 1 88 ? 9.947 -8.444 -5.312 1.00 94.00 88 ILE A CA 1
ATOM 719 C C . ILE A 1 88 ? 9.950 -9.975 -5.330 1.00 94.00 88 ILE A C 1
ATOM 721 O O . ILE A 1 88 ? 9.571 -10.600 -4.345 1.00 94.00 88 ILE A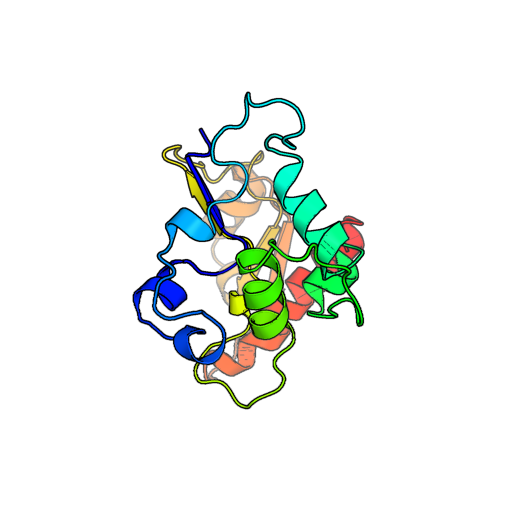 O 1
ATOM 725 N N . LYS A 1 89 ? 10.462 -10.605 -6.397 1.00 92.69 89 LYS A N 1
ATOM 726 C CA . LYS A 1 89 ? 10.502 -12.071 -6.540 1.00 92.69 89 LYS A CA 1
ATOM 727 C C . LYS A 1 89 ? 11.482 -12.746 -5.583 1.00 92.69 89 LYS A C 1
ATOM 729 O O . LYS A 1 89 ? 11.413 -13.965 -5.382 1.00 92.69 89 LYS A O 1
ATOM 734 N N . SER A 1 90 ? 12.412 -11.994 -5.004 1.00 88.25 90 SER A N 1
ATOM 735 C CA . SER A 1 90 ? 13.444 -12.565 -4.154 1.00 88.25 90 SER A CA 1
ATOM 736 C C . SER A 1 90 ? 12.867 -13.256 -2.918 1.00 88.25 90 SER A C 1
ATOM 738 O O . SER A 1 90 ? 12.251 -12.649 -2.044 1.00 88.25 90 SER A O 1
ATOM 740 N N . LYS A 1 91 ? 13.146 -14.556 -2.801 1.00 81.00 91 LYS A N 1
ATOM 741 C CA . LYS A 1 91 ? 12.850 -15.368 -1.607 1.00 81.00 91 LYS A CA 1
ATOM 742 C C . LYS A 1 91 ? 14.041 -15.471 -0.652 1.00 81.00 91 LYS A C 1
ATOM 744 O O . LYS A 1 91 ? 14.039 -16.310 0.246 1.00 81.00 91 LYS A O 1
ATOM 749 N N . ARG A 1 92 ? 15.106 -14.697 -0.889 1.00 73.75 92 ARG A N 1
ATOM 750 C CA . ARG A 1 92 ? 16.285 -14.713 -0.019 1.00 73.75 92 ARG A CA 1
ATOM 751 C C . ARG A 1 92 ? 15.910 -14.154 1.346 1.00 73.75 92 ARG A C 1
ATOM 753 O O . ARG A 1 92 ? 15.058 -13.279 1.441 1.00 73.75 92 ARG A O 1
ATOM 760 N N . GLN A 1 93 ? 16.576 -14.649 2.385 1.00 62.72 93 GLN A N 1
ATOM 761 C CA . GLN A 1 93 ? 16.503 -14.046 3.709 1.00 62.72 93 GLN A CA 1
ATOM 762 C C . GLN A 1 93 ? 17.088 -12.633 3.610 1.00 62.72 93 GLN A C 1
ATOM 764 O O . GLN A 1 93 ? 18.304 -12.457 3.580 1.00 62.72 93 GLN A O 1
ATOM 769 N N . SER A 1 94 ? 16.216 -11.644 3.442 1.00 63.53 94 SER A N 1
ATOM 770 C CA . SER A 1 94 ? 16.587 -10.250 3.260 1.00 63.53 94 SER A CA 1
ATOM 771 C C . SER A 1 94 ? 16.613 -9.512 4.590 1.00 63.53 94 SER A C 1
ATOM 773 O O . SER A 1 94 ? 15.928 -9.865 5.546 1.00 63.53 94 SER A O 1
ATOM 775 N N . ILE A 1 95 ? 17.400 -8.442 4.627 1.00 72.88 95 ILE A N 1
ATOM 776 C CA . ILE A 1 95 ? 17.409 -7.456 5.716 1.00 72.88 95 ILE A CA 1
ATOM 777 C C . ILE A 1 95 ? 16.231 -6.468 5.640 1.00 72.88 95 ILE A C 1
ATOM 779 O O . ILE A 1 95 ? 16.091 -5.616 6.510 1.00 72.88 95 ILE A O 1
ATOM 783 N N . PHE A 1 96 ? 15.417 -6.558 4.587 1.00 75.06 96 PHE A N 1
ATOM 784 C CA . PHE A 1 96 ? 14.236 -5.733 4.345 1.00 75.06 96 PHE A CA 1
ATOM 785 C C . PHE A 1 96 ? 12.955 -6.566 4.478 1.00 75.06 96 PHE A C 1
ATOM 787 O O . PHE A 1 96 ? 12.977 -7.775 4.228 1.00 75.06 96 PHE A O 1
ATOM 794 N N . ASP A 1 97 ? 11.876 -5.900 4.890 1.00 80.25 97 ASP A N 1
ATOM 795 C CA . ASP A 1 97 ? 10.554 -6.481 5.141 1.00 80.25 97 ASP A CA 1
ATOM 796 C C . ASP A 1 97 ? 9.698 -6.576 3.857 1.00 80.25 97 ASP A C 1
ATOM 798 O O . ASP A 1 97 ? 10.188 -6.433 2.730 1.00 80.25 97 ASP A O 1
ATOM 802 N N . ASP A 1 98 ? 8.411 -6.862 4.038 1.00 78.75 98 ASP A N 1
ATOM 803 C CA . ASP A 1 98 ? 7.393 -6.982 2.992 1.00 78.75 98 ASP A CA 1
ATOM 804 C C . ASP A 1 98 ? 7.135 -5.675 2.221 1.00 78.75 98 ASP A C 1
ATOM 806 O O . ASP A 1 98 ? 6.614 -5.711 1.109 1.00 78.75 98 ASP A O 1
ATOM 810 N N . ARG A 1 99 ? 7.593 -4.514 2.711 1.00 87.50 99 ARG A N 1
ATOM 811 C CA . ARG A 1 99 ? 7.382 -3.216 2.043 1.00 87.50 99 ARG A CA 1
ATOM 812 C C . ARG A 1 99 ? 8.186 -3.038 0.754 1.00 87.50 99 ARG A C 1
ATOM 814 O O . ARG A 1 99 ? 8.004 -2.049 0.048 1.00 87.50 99 ARG A O 1
ATOM 821 N N . ARG A 1 100 ? 9.028 -4.009 0.384 1.00 91.62 100 ARG A N 1
ATOM 822 C CA . ARG A 1 100 ? 9.695 -4.062 -0.932 1.00 91.62 100 ARG A CA 1
ATOM 823 C C . ARG A 1 100 ? 8.722 -4.071 -2.116 1.00 91.62 100 ARG A C 1
ATOM 825 O O . ARG A 1 100 ? 9.113 -3.657 -3.200 1.00 91.62 100 ARG A O 1
ATOM 832 N N . SER A 1 101 ? 7.498 -4.567 -1.926 1.00 93.38 101 SER A N 1
ATOM 833 C CA . SER A 1 101 ? 6.446 -4.578 -2.948 1.00 93.38 101 SER A CA 1
ATOM 834 C C . SER A 1 101 ? 5.397 -3.486 -2.727 1.00 93.38 101 SER A C 1
ATOM 836 O O . SER A 1 101 ? 4.527 -3.313 -3.575 1.00 93.38 101 SER A O 1
ATOM 838 N N . ALA A 1 102 ? 5.485 -2.711 -1.641 1.00 94.25 102 ALA A N 1
ATOM 839 C CA . ALA A 1 102 ? 4.509 -1.675 -1.332 1.00 94.25 102 ALA A CA 1
ATOM 840 C C . ALA A 1 102 ? 4.594 -0.505 -2.322 1.00 94.25 102 ALA A C 1
ATOM 842 O O . ALA A 1 102 ? 5.612 0.178 -2.412 1.00 94.25 102 ALA A O 1
ATOM 843 N N . ILE A 1 103 ? 3.492 -0.232 -3.020 1.00 96.06 103 ILE A N 1
ATOM 844 C CA . ILE A 1 103 ? 3.365 0.948 -3.880 1.00 96.06 103 ILE A CA 1
ATOM 845 C C . ILE A 1 103 ? 3.324 2.204 -3.003 1.00 96.06 103 ILE A C 1
ATOM 847 O O . ILE A 1 103 ? 2.366 2.429 -2.260 1.00 96.06 103 ILE A O 1
ATOM 851 N N . GLU A 1 104 ? 4.351 3.041 -3.105 1.00 95.69 104 GLU A N 1
ATOM 852 C CA . GLU A 1 104 ? 4.462 4.275 -2.337 1.00 95.69 104 GLU A CA 1
ATOM 853 C C . GLU A 1 104 ? 3.836 5.444 -3.103 1.00 95.69 104 GLU A C 1
ATOM 855 O O . GLU A 1 104 ? 4.199 5.720 -4.247 1.00 95.69 104 GLU A O 1
ATOM 860 N N . ILE A 1 105 ? 2.921 6.170 -2.454 1.00 93.69 105 ILE A N 1
ATOM 861 C CA . ILE A 1 105 ? 2.288 7.377 -2.993 1.00 93.69 105 ILE A CA 1
ATOM 862 C C . ILE A 1 105 ? 2.681 8.562 -2.111 1.00 93.69 105 ILE A C 1
ATOM 864 O O . ILE A 1 105 ? 2.297 8.640 -0.945 1.00 93.69 105 ILE A O 1
ATOM 868 N N . GLN A 1 106 ? 3.413 9.516 -2.682 1.00 93.19 106 GLN A N 1
ATOM 869 C CA . GLN A 1 106 ? 3.793 10.755 -2.007 1.00 93.19 106 GLN A CA 1
ATOM 870 C C . GLN A 1 106 ? 2.858 11.889 -2.432 1.00 93.19 106 GLN A C 1
ATOM 872 O O . GLN A 1 106 ? 2.703 12.169 -3.626 1.00 93.19 106 GLN A O 1
ATOM 877 N N . THR A 1 107 ? 2.275 12.594 -1.465 1.00 90.94 107 THR A N 1
ATOM 878 C CA . THR A 1 107 ? 1.418 13.762 -1.703 1.00 90.94 107 THR A CA 1
ATOM 879 C C . THR A 1 107 ? 1.783 14.917 -0.773 1.00 90.94 107 THR A C 1
ATOM 881 O O . THR A 1 107 ? 2.296 14.704 0.321 1.00 90.94 107 THR A O 1
ATOM 884 N N . ASP A 1 108 ? 1.548 16.144 -1.237 1.00 91.00 108 ASP A N 1
ATOM 885 C CA . ASP A 1 108 ? 1.624 17.369 -0.435 1.00 91.00 108 ASP A CA 1
ATOM 886 C C . ASP A 1 108 ? 0.274 17.765 0.182 1.00 91.00 108 ASP A C 1
ATOM 888 O O . ASP A 1 108 ? 0.201 18.758 0.904 1.00 91.00 108 ASP A O 1
ATOM 892 N N . GLU A 1 109 ? -0.790 17.008 -0.096 1.00 91.00 109 GLU A N 1
ATOM 893 C CA . GLU A 1 109 ? -2.108 17.261 0.483 1.00 91.00 109 GLU A CA 1
ATOM 894 C C . GLU A 1 109 ? -2.181 16.733 1.902 1.00 91.00 109 GLU A C 1
ATOM 896 O O . GLU A 1 109 ? -1.665 15.665 2.239 1.00 91.00 109 GLU A O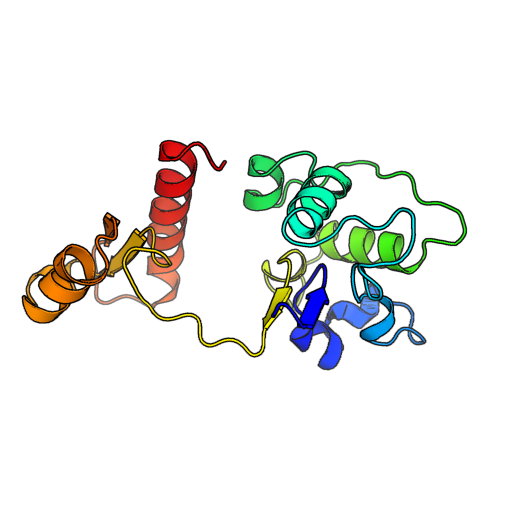 1
ATOM 901 N N . ILE A 1 110 ? -2.931 17.459 2.717 1.00 91.69 110 ILE A N 1
ATOM 902 C CA . ILE A 1 110 ? -3.372 16.954 4.005 1.00 91.69 110 ILE A CA 1
ATOM 903 C C . ILE A 1 110 ? -4.506 15.966 3.733 1.00 91.69 110 ILE A C 1
ATOM 905 O O . ILE A 1 110 ? -5.538 16.349 3.188 1.00 91.69 110 ILE A O 1
ATOM 909 N N . ILE A 1 111 ? -4.328 14.709 4.141 1.00 91.25 111 ILE A N 1
ATOM 910 C CA . ILE A 1 111 ? -5.404 13.714 4.161 1.00 91.25 111 ILE A CA 1
ATOM 911 C C . ILE A 1 111 ? -6.034 13.770 5.559 1.00 91.25 111 ILE A C 1
ATOM 913 O O . ILE A 1 111 ? -5.445 13.240 6.507 1.00 91.25 111 ILE A O 1
ATOM 917 N N . PRO A 1 112 ? -7.175 14.461 5.747 1.00 93.88 112 PRO A N 1
ATOM 918 C CA . PRO A 1 112 ? -7.822 14.510 7.050 1.00 93.88 112 PRO A CA 1
ATOM 919 C C . PRO A 1 112 ? -8.325 13.117 7.415 1.00 93.88 112 PRO A C 1
ATOM 921 O O . PRO A 1 112 ? -8.777 12.388 6.540 1.00 93.88 112 PRO A O 1
ATOM 924 N N . LEU A 1 113 ? -8.303 12.756 8.696 1.00 94.69 113 LEU A N 1
ATOM 925 C CA . LEU A 1 113 ? -9.009 11.566 9.170 1.00 94.69 113 LEU A CA 1
ATOM 926 C C . LEU A 1 113 ? -10.493 11.923 9.328 1.00 94.69 113 LEU A C 1
ATOM 928 O O . LEU A 1 113 ? -10.846 12.710 10.212 1.00 94.69 113 LEU A O 1
ATOM 932 N N . SER A 1 114 ? -11.337 11.402 8.441 1.00 95.38 114 SER A N 1
ATOM 933 C CA . SER A 1 114 ? -12.776 11.674 8.374 1.00 95.38 114 SER A CA 1
ATOM 934 C C . SER A 1 114 ? -13.547 10.464 7.837 1.00 95.38 114 SER A C 1
ATOM 936 O O . SER A 1 114 ? -12.952 9.448 7.474 1.00 95.38 114 SER A O 1
ATOM 938 N N . SER A 1 115 ? -14.873 10.601 7.748 1.00 95.00 115 SER A N 1
ATOM 939 C CA . SER A 1 115 ? -15.767 9.618 7.119 1.00 95.00 115 SER A CA 1
ATOM 940 C C . SER A 1 115 ? -15.459 9.291 5.668 1.00 95.00 115 SER A C 1
ATOM 942 O O . SER A 1 115 ? -15.848 8.229 5.197 1.00 95.00 115 SER A O 1
ATOM 944 N N . ASP A 1 116 ? -14.758 10.179 4.969 1.00 93.75 116 ASP A N 1
ATOM 945 C CA . ASP A 1 116 ? -14.479 10.016 3.543 1.00 93.75 116 ASP A CA 1
ATOM 946 C C . ASP A 1 116 ? -13.117 9.352 3.289 1.00 93.75 116 ASP A C 1
ATOM 948 O O . ASP A 1 116 ? -12.816 8.963 2.164 1.00 93.75 116 ASP A O 1
ATOM 952 N N . THR A 1 117 ? -12.271 9.241 4.318 1.00 94.00 117 THR A N 1
ATOM 953 C CA . THR A 1 117 ? -10.867 8.816 4.188 1.00 94.00 117 THR A CA 1
ATOM 954 C C . THR A 1 117 ? -10.504 7.622 5.063 1.00 94.00 117 THR A C 1
ATOM 956 O O . THR A 1 117 ? -9.530 6.929 4.768 1.00 94.00 117 THR A O 1
ATOM 959 N N . VAL A 1 118 ? -11.266 7.351 6.128 1.00 95.81 118 VAL A N 1
ATOM 960 C CA . VAL A 1 118 ? -11.013 6.238 7.049 1.00 95.81 118 VAL A CA 1
ATOM 961 C C . VAL A 1 118 ? -12.111 5.192 6.903 1.00 95.81 118 VAL A C 1
ATOM 963 O O . VAL A 1 118 ? -13.244 5.403 7.313 1.00 95.81 118 VAL A O 1
ATOM 966 N N . CYS A 1 119 ? -11.763 4.031 6.351 1.00 95.75 119 CYS A N 1
ATOM 967 C CA . CYS A 1 119 ? -12.728 2.947 6.140 1.00 95.75 119 CYS A CA 1
ATOM 968 C C . CYS A 1 119 ? -12.904 2.066 7.389 1.00 95.75 119 CYS A C 1
ATOM 970 O O . CYS A 1 119 ? -14.017 1.688 7.755 1.00 95.75 119 CYS A O 1
ATOM 972 N N . ALA A 1 120 ? -11.800 1.744 8.065 1.00 97.25 120 ALA A N 1
ATOM 973 C CA . ALA A 1 120 ? -11.792 0.898 9.251 1.00 97.25 120 ALA A CA 1
ATOM 974 C C . ALA A 1 120 ? -10.647 1.276 10.194 1.00 97.25 120 ALA A C 1
ATOM 976 O O . ALA A 1 120 ? -9.616 1.797 9.767 1.00 97.25 120 ALA A O 1
ATOM 977 N N . VAL A 1 121 ? -10.818 0.969 11.479 1.00 97.31 121 VAL A N 1
ATOM 978 C CA . VAL A 1 121 ? -9.785 1.105 12.508 1.00 97.31 121 VAL A CA 1
ATOM 979 C C . VAL A 1 121 ? -9.644 -0.220 13.240 1.00 97.31 121 VAL A C 1
ATOM 981 O O . VAL A 1 121 ? -10.618 -0.726 13.791 1.00 97.31 121 VAL A O 1
ATOM 984 N N . VAL A 1 122 ? -8.422 -0.756 13.263 1.00 97.12 122 VAL A N 1
ATOM 985 C CA . VAL A 1 122 ? -8.054 -1.945 14.040 1.00 97.12 122 VAL A CA 1
ATOM 986 C C . VAL A 1 122 ? -7.299 -1.498 15.287 1.00 97.12 122 VAL A C 1
ATOM 988 O O . VAL A 1 122 ? -6.265 -0.841 15.180 1.00 97.12 122 VAL A O 1
ATOM 991 N N . LEU A 1 123 ? -7.797 -1.841 16.475 1.00 95.50 123 LEU A N 1
ATOM 992 C CA . LEU A 1 123 ? -7.200 -1.405 17.740 1.00 95.50 123 LEU A CA 1
ATOM 993 C C . LEU A 1 123 ? -7.408 -2.429 18.870 1.00 95.50 123 LEU A C 1
ATOM 995 O O . LEU A 1 123 ? -8.310 -3.264 18.798 1.00 95.50 123 LEU A O 1
ATOM 999 N N . PRO A 1 124 ? -6.609 -2.377 19.950 1.00 94.81 124 PRO A N 1
ATOM 1000 C CA . PRO A 1 124 ? -6.831 -3.225 21.114 1.00 94.81 124 PRO A CA 1
ATOM 1001 C C . PRO A 1 124 ? -8.225 -3.071 21.726 1.00 94.81 124 PRO A C 1
ATOM 1003 O O . PRO A 1 124 ? -8.691 -1.953 21.947 1.00 94.81 124 PRO A O 1
ATOM 1006 N N . GLN A 1 125 ? -8.835 -4.190 22.124 1.00 94.19 125 GLN A N 1
ATOM 1007 C CA . GLN A 1 125 ? -10.134 -4.219 22.808 1.00 94.19 125 GLN A CA 1
ATOM 1008 C C . GLN A 1 125 ? -10.164 -3.316 24.054 1.00 94.19 125 GLN A C 1
ATOM 1010 O O . GLN A 1 125 ? -11.197 -2.731 24.349 1.00 94.19 125 GLN A O 1
ATOM 1015 N N . ALA A 1 126 ? -9.042 -3.162 24.767 1.00 92.06 126 ALA A N 1
ATOM 1016 C CA . ALA A 1 126 ? -8.956 -2.319 25.963 1.00 92.06 126 ALA A CA 1
ATOM 1017 C C . ALA A 1 126 ? -9.277 -0.832 25.706 1.00 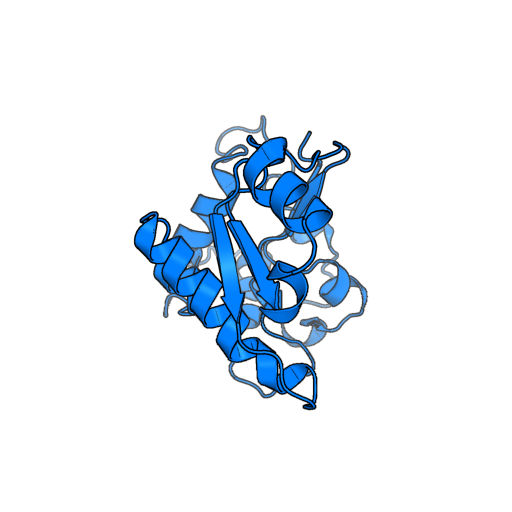92.06 126 ALA A C 1
ATOM 1019 O O . ALA A 1 126 ? -9.674 -0.125 26.626 1.00 92.06 126 ALA A O 1
ATOM 1020 N N . PHE A 1 127 ? -9.137 -0.347 24.469 1.00 93.69 127 PHE A N 1
ATOM 1021 C CA . PHE A 1 127 ? -9.506 1.026 24.113 1.00 93.69 127 PHE A CA 1
ATOM 1022 C C . PHE A 1 127 ? -11.006 1.213 23.890 1.00 93.69 127 PHE A C 1
ATOM 1024 O O . PHE A 1 127 ? -11.466 2.346 23.766 1.00 93.69 127 PHE A O 1
ATOM 1031 N N . MET A 1 128 ? -11.781 0.127 23.863 1.00 89.75 128 MET A N 1
ATOM 1032 C CA . MET A 1 128 ? -13.229 0.215 23.738 1.00 89.75 128 MET A CA 1
ATOM 1033 C C . MET A 1 128 ? -13.867 0.875 24.954 1.00 89.75 128 MET A C 1
ATOM 1035 O O . MET A 1 128 ? -14.939 1.440 24.817 1.00 89.75 128 MET A O 1
ATOM 1039 N N . ASP A 1 129 ? -13.249 0.860 26.129 1.00 89.75 129 ASP A N 1
ATOM 1040 C CA . ASP A 1 129 ? -13.845 1.492 27.311 1.00 89.75 129 ASP A CA 1
ATOM 1041 C C . ASP A 1 129 ? -13.723 3.028 27.292 1.00 89.75 129 ASP A C 1
ATOM 1043 O O . ASP A 1 129 ? -14.358 3.716 28.091 1.00 89.75 129 ASP A O 1
ATOM 1047 N N . ASP A 1 130 ? -12.947 3.584 26.355 1.00 95.62 130 ASP A N 1
ATOM 1048 C CA . ASP A 1 130 ? -12.815 5.025 26.168 1.00 95.62 130 ASP A CA 1
ATOM 1049 C C . ASP A 1 130 ? -13.892 5.557 25.205 1.00 95.62 130 ASP A C 1
ATOM 1051 O O . ASP A 1 130 ? -13.846 5.384 23.981 1.00 95.62 130 ASP A O 1
ATOM 1055 N N . GLU A 1 131 ? -14.872 6.258 25.772 1.00 95.25 131 GLU A N 1
ATOM 1056 C CA . GLU A 1 131 ? -15.984 6.845 25.020 1.00 95.25 131 GLU A CA 1
ATOM 1057 C C . GLU A 1 131 ? -15.538 7.906 24.005 1.00 95.25 131 GLU A C 1
ATOM 1059 O O . GLU A 1 131 ? -16.178 8.074 22.967 1.00 95.25 131 GLU A O 1
ATOM 1064 N N . LYS A 1 132 ? -14.414 8.596 24.237 1.00 96.19 132 LYS A N 1
ATOM 1065 C CA . LYS A 1 132 ? -13.879 9.572 23.279 1.00 96.19 132 LYS A CA 1
ATOM 1066 C C . LYS A 1 132 ? -13.302 8.868 22.055 1.00 96.19 132 LYS A C 1
ATOM 1068 O O . LYS A 1 132 ? -13.488 9.358 20.938 1.00 96.19 132 LYS A O 1
ATOM 1073 N N . ILE A 1 133 ? -12.633 7.730 22.242 1.00 95.19 133 ILE A N 1
ATOM 1074 C CA . ILE A 1 133 ? -12.125 6.910 21.133 1.00 95.19 133 ILE A CA 1
ATOM 1075 C C . ILE A 1 133 ? -13.292 6.387 20.295 1.00 95.19 133 ILE A C 1
ATOM 1077 O O . ILE A 1 133 ? -13.325 6.628 19.086 1.00 95.19 133 ILE A O 1
ATOM 1081 N N . LYS A 1 134 ? -14.290 5.760 20.929 1.00 93.81 134 LYS A N 1
ATOM 1082 C CA . LYS A 1 134 ? -15.504 5.285 20.243 1.00 93.81 134 LYS A CA 1
ATOM 1083 C C . LYS A 1 134 ? -16.214 6.400 19.478 1.00 93.81 134 LYS A C 1
ATOM 1085 O O . LYS A 1 134 ? -16.514 6.230 18.298 1.00 93.81 134 LYS A O 1
ATOM 1090 N N . ALA A 1 135 ? -16.456 7.542 20.126 1.00 94.81 135 ALA A N 1
ATOM 1091 C CA . ALA A 1 135 ? -17.121 8.682 19.501 1.00 94.81 135 ALA A CA 1
ATOM 1092 C C . ALA A 1 135 ? -16.322 9.230 18.311 1.00 94.81 135 ALA A C 1
ATOM 1094 O O . ALA A 1 135 ? -16.906 9.625 17.307 1.00 94.81 135 ALA A O 1
ATOM 1095 N N . THR A 1 136 ? -14.990 9.207 18.384 1.00 96.06 136 THR A N 1
ATOM 1096 C CA . THR A 1 136 ? -14.139 9.630 17.267 1.00 96.06 136 THR A CA 1
ATOM 1097 C C . THR A 1 136 ? -14.250 8.663 16.091 1.00 96.06 136 THR A C 1
ATOM 1099 O O . THR A 1 136 ? -14.529 9.099 14.980 1.00 96.06 136 THR A O 1
ATOM 1102 N N . ILE A 1 137 ? -14.087 7.359 16.321 1.00 96.00 137 ILE A N 1
ATOM 1103 C CA . ILE A 1 137 ? -14.051 6.367 15.237 1.00 96.00 137 ILE A CA 1
ATOM 1104 C C . ILE A 1 137 ? -15.435 6.182 14.608 1.00 96.00 137 ILE A C 1
ATOM 1106 O O . ILE A 1 137 ? -15.581 6.271 13.393 1.00 96.00 137 ILE A O 1
ATOM 1110 N N . VAL A 1 138 ? -16.458 5.944 15.428 1.00 93.75 138 VAL A N 1
ATOM 1111 C CA . VAL A 1 138 ? -17.809 5.621 14.945 1.00 93.75 138 VAL A CA 1
ATOM 1112 C C . VAL A 1 138 ? -18.609 6.888 14.654 1.00 93.75 138 VAL A C 1
ATOM 1114 O O . VAL A 1 138 ? -19.342 6.939 13.676 1.00 93.75 138 VAL A O 1
ATOM 1117 N N . GLY A 1 139 ? -18.474 7.920 15.489 1.00 92.50 139 GLY A N 1
ATOM 1118 C CA . GLY A 1 139 ? -19.240 9.159 15.343 1.00 92.50 139 GLY A CA 1
ATOM 1119 C C . GLY A 1 139 ? -18.637 10.123 14.324 1.00 92.50 139 GLY A C 1
ATOM 1120 O O . GLY A 1 139 ? -19.336 10.565 13.419 1.00 92.50 139 GLY A O 1
ATOM 1121 N N . ASN A 1 140 ? -17.347 10.451 14.457 1.00 94.94 140 ASN A N 1
ATOM 1122 C CA . ASN A 1 140 ? -16.715 11.465 13.603 1.00 94.94 140 ASN A CA 1
ATOM 1123 C C . ASN A 1 140 ? -16.193 10.878 12.288 1.00 94.94 140 ASN A C 1
ATOM 1125 O O . ASN A 1 140 ? -16.332 11.500 11.237 1.00 94.94 140 ASN A O 1
ATOM 1129 N N . TRP A 1 141 ? -15.555 9.708 12.345 1.00 97.06 141 TRP A N 1
ATOM 1130 C CA . TRP A 1 141 ? -14.971 9.060 11.170 1.00 97.06 141 TRP A CA 1
ATOM 1131 C C . TRP A 1 141 ? -15.896 8.041 10.520 1.00 97.06 141 TRP A C 1
ATOM 1133 O O . TRP A 1 141 ? -15.537 7.534 9.473 1.00 97.06 141 TRP A O 1
ATOM 1143 N N . ASN A 1 142 ? -17.048 7.709 11.114 1.00 96.38 142 ASN A N 1
ATOM 1144 C CA . ASN A 1 142 ? -17.976 6.701 10.584 1.00 96.38 142 ASN A CA 1
ATOM 1145 C C . ASN A 1 142 ? -17.279 5.404 10.097 1.00 96.38 142 ASN A C 1
ATOM 1147 O O . ASN A 1 142 ? -17.701 4.782 9.124 1.00 96.38 142 ASN A O 1
ATOM 1151 N N . ALA A 1 143 ? -16.178 5.025 10.749 1.00 96.94 143 ALA A N 1
ATOM 1152 C CA . ALA A 1 143 ? -15.305 3.949 10.303 1.00 96.94 143 ALA A CA 1
ATOM 1153 C C . ALA A 1 143 ? -15.688 2.628 10.978 1.00 96.94 143 ALA A C 1
ATOM 1155 O O . ALA A 1 143 ? -16.127 2.605 12.135 1.00 96.94 143 ALA A O 1
ATOM 1156 N N . LYS A 1 144 ? -15.466 1.502 10.288 1.00 96.44 144 LYS A N 1
ATOM 1157 C CA . LYS A 1 144 ? -15.671 0.170 10.871 1.00 96.44 144 LYS A CA 1
ATOM 1158 C C . LYS A 1 144 ? -14.691 -0.040 12.026 1.00 96.44 144 LYS A C 1
ATOM 1160 O O . LYS A 1 144 ? -13.476 0.022 11.855 1.00 96.44 144 LYS A O 1
ATOM 1165 N N . LEU A 1 145 ? -15.230 -0.297 13.211 1.00 95.81 145 LEU A N 1
ATOM 1166 C CA . LEU A 1 145 ? -14.454 -0.507 14.427 1.00 95.81 145 LEU A CA 1
ATOM 1167 C C . LEU A 1 145 ? -14.146 -1.999 14.594 1.00 95.81 145 LEU A C 1
ATOM 1169 O O . LEU A 1 145 ? -15.049 -2.796 14.844 1.00 95.81 145 LEU A O 1
ATOM 1173 N N . LEU A 1 146 ? -12.876 -2.367 14.436 1.00 96.94 146 LEU A N 1
ATOM 1174 C CA . LEU A 1 146 ? -12.367 -3.734 14.526 1.00 96.94 146 LEU A CA 1
ATOM 1175 C C . LEU A 1 146 ? -11.414 -3.844 15.712 1.00 96.94 146 LEU A C 1
ATOM 1177 O O . LEU A 1 146 ? -10.613 -2.943 15.970 1.00 96.94 146 LEU A O 1
ATOM 1181 N N . THR A 1 147 ? -11.477 -4.955 16.438 1.00 96.25 147 THR A N 1
ATOM 1182 C CA . THR A 1 147 ? -10.689 -5.116 17.658 1.00 96.25 147 THR A CA 1
ATOM 1183 C C . THR A 1 147 ? -9.921 -6.423 17.709 1.00 96.25 147 THR A C 1
ATOM 1185 O O . THR A 1 147 ? -10.250 -7.412 17.055 1.00 96.25 147 THR A O 1
ATOM 1188 N N . TYR A 1 148 ? -8.871 -6.422 18.524 1.00 94.88 148 TYR A N 1
ATOM 1189 C CA . TYR A 1 148 ? -8.128 -7.623 18.880 1.00 94.88 148 TYR A CA 1
ATOM 1190 C C . TYR A 1 148 ? -7.870 -7.671 20.390 1.00 94.88 148 TYR A C 1
ATOM 1192 O O . TYR A 1 148 ? -7.794 -6.623 21.045 1.00 94.88 148 TYR A O 1
ATOM 1200 N N . PRO A 1 149 ? -7.752 -8.871 20.984 1.00 92.56 149 PRO A N 1
ATOM 1201 C CA . PRO A 1 149 ? -7.489 -8.992 22.408 1.00 92.56 149 PRO A CA 1
ATOM 1202 C C . PRO A 1 149 ? -6.090 -8.467 22.747 1.00 92.56 149 PRO A C 1
ATOM 1204 O O . PRO A 1 149 ? -5.113 -8.745 22.054 1.00 92.56 149 PRO A O 1
ATOM 1207 N N . SER A 1 150 ? -5.983 -7.728 23.849 1.00 86.44 150 SER A N 1
ATOM 1208 C CA . SER A 1 150 ? -4.704 -7.263 24.385 1.00 86.44 150 SER A CA 1
ATOM 1209 C C . SER A 1 150 ? -4.277 -8.101 25.580 1.00 86.44 150 SER A C 1
ATOM 1211 O O . SER A 1 150 ? -5.020 -8.226 26.553 1.00 86.44 150 SER A O 1
ATOM 1213 N N . TYR A 1 151 ? -3.046 -8.599 25.533 1.00 86.56 151 TYR A N 1
ATOM 1214 C CA . TYR A 1 151 ? -2.397 -9.317 26.628 1.00 86.56 151 TYR A CA 1
ATOM 1215 C C . TYR A 1 151 ? -1.092 -8.620 27.014 1.00 86.56 151 TYR A C 1
ATOM 1217 O O . TYR A 1 151 ? -0.588 -7.762 26.289 1.00 86.56 151 TYR A O 1
ATOM 1225 N N . ARG A 1 152 ? -0.509 -8.989 28.157 1.00 85.88 152 ARG A N 1
ATOM 1226 C CA . ARG A 1 152 ? 0.842 -8.540 28.509 1.00 85.88 152 ARG A CA 1
ATOM 1227 C C . ARG A 1 152 ? 1.865 -9.369 27.733 1.00 85.88 152 ARG A C 1
ATOM 1229 O O . ARG A 1 152 ? 2.435 -10.318 28.264 1.00 85.88 152 ARG A O 1
ATOM 1236 N N . SER A 1 153 ? 2.050 -9.011 26.472 1.00 87.56 153 SER A N 1
ATOM 1237 C CA . SER A 1 153 ? 2.889 -9.729 25.515 1.00 87.56 153 SER A CA 1
ATOM 1238 C C . SER A 1 153 ? 3.685 -8.745 24.668 1.00 87.56 153 SER A C 1
ATOM 1240 O O . SER A 1 153 ? 3.413 -7.544 24.660 1.00 87.56 153 SER A O 1
ATOM 1242 N N . GLU A 1 154 ? 4.689 -9.256 23.967 1.00 90.50 154 GLU A N 1
ATOM 1243 C CA . GLU A 1 154 ? 5.477 -8.453 23.039 1.00 90.50 154 GLU A CA 1
ATOM 1244 C C . GLU A 1 154 ? 4.602 -7.940 21.882 1.00 90.50 154 GLU A C 1
ATOM 1246 O O . GLU A 1 154 ? 3.743 -8.685 21.404 1.00 90.50 154 GLU A O 1
ATOM 1251 N N . PRO A 1 155 ? 4.820 -6.705 21.384 1.00 85.75 155 PRO A N 1
ATOM 1252 C CA . PRO A 1 155 ? 4.010 -6.124 20.312 1.00 85.75 155 PRO A CA 1
ATOM 1253 C C . PRO A 1 155 ? 3.886 -7.003 19.060 1.00 85.75 155 PRO A C 1
ATOM 1255 O O . PRO A 1 155 ? 2.822 -7.057 18.447 1.00 85.75 155 PRO A O 1
ATOM 1258 N N . ALA A 1 156 ? 4.947 -7.741 18.716 1.00 89.50 156 ALA A N 1
ATOM 1259 C CA . ALA A 1 156 ? 4.971 -8.650 17.572 1.00 89.50 156 ALA A CA 1
ATOM 1260 C C . ALA A 1 156 ? 3.894 -9.749 17.648 1.00 89.50 156 ALA A C 1
ATOM 1262 O O . ALA A 1 156 ? 3.397 -10.190 16.615 1.00 89.50 156 ALA A O 1
ATOM 1263 N N . PHE A 1 157 ? 3.473 -10.142 18.856 1.00 91.69 157 PHE A N 1
ATOM 1264 C CA . PHE A 1 157 ? 2.410 -11.129 19.062 1.00 91.69 157 PHE A CA 1
ATOM 1265 C C . PHE A 1 157 ? 1.048 -10.654 18.532 1.00 91.69 157 PHE A C 1
ATOM 1267 O O . PHE A 1 157 ? 0.174 -11.469 18.246 1.00 91.69 157 PHE A O 1
ATOM 1274 N N . PHE A 1 158 ? 0.859 -9.339 18.385 1.00 92.94 158 PHE A N 1
ATOM 1275 C CA . PHE A 1 158 ? -0.396 -8.762 17.908 1.00 92.94 158 PHE A CA 1
ATOM 1276 C C . PHE A 1 158 ? -0.457 -8.580 16.391 1.00 92.94 158 PHE A C 1
ATOM 1278 O O . PHE A 1 158 ? -1.553 -8.411 15.860 1.00 92.94 158 PHE A O 1
ATOM 1285 N N . ILE A 1 159 ? 0.682 -8.653 15.687 1.00 91.75 159 ILE A N 1
ATOM 1286 C CA . ILE A 1 159 ? 0.738 -8.454 14.230 1.00 91.75 159 ILE A CA 1
ATOM 1287 C C . ILE A 1 159 ? -0.225 -9.399 13.491 1.00 91.75 159 ILE A C 1
ATOM 1289 O O . ILE A 1 159 ? -1.002 -8.888 12.687 1.00 91.75 159 ILE A O 1
ATOM 1293 N N . PRO A 1 160 ? -0.283 -10.717 13.779 1.00 93.00 160 PRO A N 1
ATOM 1294 C CA . PRO A 1 160 ? -1.220 -11.610 13.095 1.00 93.00 160 PRO A CA 1
ATOM 1295 C C . PRO A 1 160 ? -2.685 -11.195 13.265 1.00 93.00 160 PRO A C 1
ATOM 1297 O O . PRO A 1 160 ? -3.418 -11.150 12.287 1.00 93.00 160 PRO A O 1
ATOM 1300 N N . PHE A 1 161 ? -3.105 -10.793 14.471 1.00 95.12 161 PHE A N 1
ATOM 1301 C CA . PHE A 1 161 ? -4.485 -10.350 14.704 1.00 95.12 161 PHE A CA 1
ATOM 1302 C C . PHE A 1 161 ? -4.826 -9.065 13.947 1.00 95.12 161 PHE A C 1
ATOM 1304 O O . PHE A 1 161 ? -5.957 -8.903 13.487 1.00 95.12 161 PHE A O 1
ATOM 1311 N N . ILE A 1 162 ? -3.869 -8.140 13.835 1.00 95.25 162 ILE A N 1
ATOM 1312 C CA . ILE A 1 162 ? -4.051 -6.910 13.060 1.00 95.25 162 ILE A CA 1
ATOM 1313 C C . ILE A 1 162 ? -4.188 -7.260 11.577 1.00 95.25 162 ILE A C 1
ATOM 1315 O O . ILE A 1 162 ? -5.149 -6.832 10.940 1.00 95.25 162 ILE A O 1
ATOM 1319 N N . MET A 1 163 ? -3.276 -8.081 11.053 1.00 94.31 163 MET A N 1
ATOM 1320 C CA . MET A 1 163 ? -3.290 -8.507 9.654 1.00 94.31 163 MET A CA 1
ATOM 1321 C C . MET A 1 163 ? -4.557 -9.293 9.302 1.00 94.31 163 MET A C 1
ATOM 1323 O O . MET A 1 163 ? -5.151 -9.027 8.263 1.00 94.31 163 MET A O 1
ATOM 1327 N N . ASP A 1 164 ? -5.032 -10.181 10.177 1.00 96.19 164 ASP A N 1
ATOM 1328 C CA . ASP A 1 164 ? -6.273 -10.934 9.967 1.00 96.19 164 ASP A CA 1
ATOM 1329 C C . ASP A 1 164 ? -7.501 -10.018 9.939 1.00 96.19 164 ASP A C 1
ATOM 1331 O O . ASP A 1 164 ? -8.367 -10.171 9.079 1.00 96.19 164 ASP A O 1
ATOM 1335 N N . ASN A 1 165 ? -7.577 -9.028 10.837 1.00 97.75 165 ASN A N 1
ATOM 1336 C CA . ASN A 1 165 ? -8.660 -8.042 10.811 1.00 97.75 165 ASN A CA 1
ATOM 1337 C C . ASN A 1 165 ? -8.655 -7.232 9.508 1.00 97.75 165 ASN A C 1
ATOM 1339 O O . ASN A 1 165 ? -9.713 -7.036 8.911 1.00 97.75 165 ASN A O 1
ATOM 1343 N N . VAL A 1 166 ? -7.478 -6.791 9.050 1.00 96.31 166 VAL A N 1
ATOM 1344 C CA . VAL A 1 166 ? -7.334 -6.070 7.776 1.00 96.31 166 VAL A CA 1
ATOM 1345 C C . VAL A 1 166 ? -7.725 -6.968 6.601 1.00 96.31 166 VAL A C 1
ATOM 1347 O O . VAL A 1 166 ? -8.526 -6.549 5.770 1.00 96.31 166 VAL A O 1
ATOM 1350 N N . ARG A 1 167 ? -7.225 -8.209 6.546 1.00 97.19 167 ARG A N 1
ATOM 1351 C CA . ARG A 1 167 ? -7.554 -9.186 5.498 1.00 97.19 167 ARG A CA 1
ATOM 1352 C C . ARG A 1 167 ? -9.057 -9.425 5.416 1.00 97.19 167 ARG A C 1
ATOM 1354 O O . ARG A 1 167 ? -9.632 -9.320 4.339 1.00 97.19 167 ARG A O 1
ATOM 1361 N N . ASN A 1 168 ? -9.689 -9.730 6.548 1.00 97.94 168 ASN A N 1
ATOM 1362 C CA . ASN A 1 168 ? -11.122 -10.006 6.603 1.00 97.94 168 ASN A CA 1
ATOM 1363 C C . ASN A 1 168 ? -11.932 -8.783 6.178 1.00 97.94 168 ASN A C 1
ATOM 1365 O O . ASN A 1 168 ? -12.858 -8.915 5.389 1.00 97.94 168 ASN A O 1
ATOM 1369 N N . PHE A 1 169 ? -11.544 -7.588 6.634 1.00 98.12 169 PHE A N 1
ATOM 1370 C CA . PHE A 1 169 ? -12.185 -6.351 6.206 1.00 98.12 169 PHE A CA 1
ATOM 1371 C C . PHE A 1 169 ? -12.103 -6.153 4.691 1.00 98.12 169 PHE A C 1
ATOM 1373 O O . PHE A 1 169 ? -13.131 -5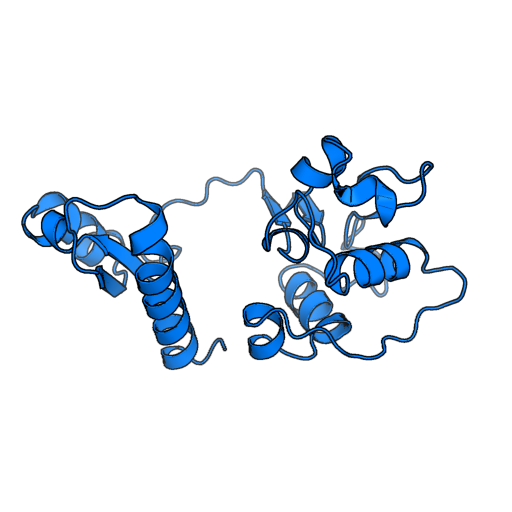.976 4.051 1.00 98.12 169 PHE A O 1
ATOM 1380 N N . LEU A 1 170 ? -10.904 -6.226 4.109 1.00 97.19 170 LEU A N 1
ATOM 1381 C CA . LEU A 1 170 ? -10.723 -6.036 2.670 1.00 97.19 170 LEU A CA 1
ATOM 1382 C C . LEU A 1 170 ? -11.484 -7.091 1.850 1.00 97.19 170 LEU A C 1
ATOM 1384 O O . LEU A 1 170 ? -12.017 -6.760 0.795 1.00 97.19 170 LEU A O 1
ATOM 1388 N N . GLN A 1 171 ? -11.564 -8.333 2.336 1.00 97.69 171 GLN A N 1
ATOM 1389 C CA . GLN A 1 171 ? -12.313 -9.406 1.679 1.00 97.69 171 GLN A CA 1
ATOM 1390 C C . GLN A 1 171 ? -13.833 -9.189 1.767 1.00 97.69 171 GLN A C 1
ATOM 1392 O O . GLN A 1 171 ? -14.534 -9.378 0.776 1.00 97.69 171 GLN A O 1
ATOM 1397 N N . ASP A 1 172 ? -14.348 -8.763 2.925 1.00 97.81 172 ASP A N 1
ATOM 1398 C CA . ASP A 1 172 ? -15.770 -8.441 3.116 1.00 97.81 172 ASP A CA 1
ATOM 1399 C C . ASP A 1 172 ? -16.218 -7.284 2.205 1.00 97.81 172 ASP A C 1
ATOM 1401 O O . ASP A 1 172 ? -17.327 -7.307 1.674 1.00 97.81 172 ASP A O 1
ATOM 1405 N N . GLU A 1 173 ? -15.344 -6.295 1.994 1.00 97.25 173 GLU A N 1
ATOM 1406 C CA . GLU A 1 173 ? -15.578 -5.164 1.084 1.00 97.25 173 GLU A CA 1
ATOM 1407 C C . GLU A 1 173 ? -15.331 -5.517 -0.400 1.00 97.25 173 GLU A C 1
ATOM 1409 O O . GLU A 1 173 ? -15.516 -4.675 -1.279 1.00 97.25 173 GLU A O 1
ATOM 1414 N N . GLY A 1 174 ? -14.903 -6.749 -0.709 1.00 96.88 174 GLY A N 1
ATOM 1415 C CA . GLY A 1 174 ? -14.622 -7.203 -2.076 1.00 96.88 174 GLY A CA 1
ATOM 1416 C C . GLY A 1 174 ? -13.408 -6.531 -2.729 1.00 96.88 174 GLY A C 1
ATOM 1417 O O . GLY A 1 174 ? -13.341 -6.432 -3.955 1.00 96.88 174 GLY A O 1
ATOM 1418 N N . LEU A 1 175 ? -12.462 -6.039 -1.925 1.00 95.06 175 LEU A N 1
ATOM 1419 C CA . LEU A 1 175 ? -11.237 -5.376 -2.384 1.00 95.06 175 LEU A CA 1
ATOM 1420 C C . LEU A 1 175 ? -10.090 -6.366 -2.646 1.00 95.06 175 LEU A C 1
ATOM 1422 O O . LEU A 1 175 ? -9.196 -6.049 -3.441 1.00 95.06 175 LEU A O 1
ATOM 1426 N N . ILE A 1 176 ? -10.132 -7.544 -2.006 1.00 95.88 176 ILE A N 1
ATOM 1427 C CA . ILE A 1 176 ? -9.237 -8.704 -2.199 1.00 95.88 176 ILE A CA 1
ATOM 1428 C C .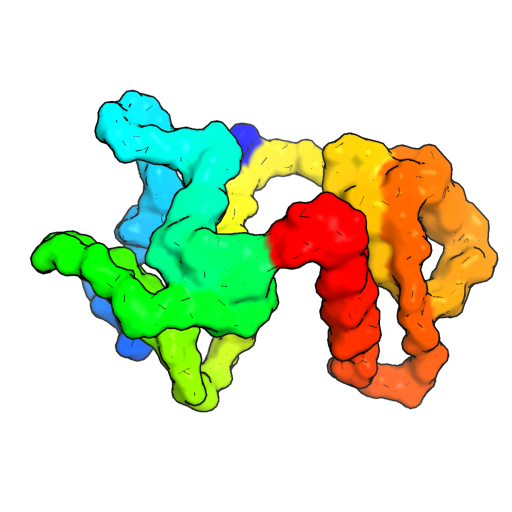 ILE A 1 176 ? -10.012 -10.027 -2.184 1.00 95.88 176 ILE A C 1
ATOM 1430 O O . ILE A 1 176 ? -11.186 -10.030 -1.760 1.00 95.88 176 ILE A O 1
#

pLDDT: mean 91.83, std 6.13, range [62.72, 98.12]

Radius of gyration: 18.97 Å; chains: 1; bounding box: 44×34×53 Å